Protein AF-D5KBQ3-F1 (afdb_monomer_lite)

Foldseek 3Di:
DVLLVLLVVLCCCQPVNDDPPADGDPDPVVSVVRCCVVPVPVVVVVVVVVVVVCVVVVVVVVVCVVVVVDDPPCPVPCPPPQPVDVVSVVVVVVVCVVSVVVSVVSNVD

InterPro domains:
  IPR022796 Chlorophyll A-B binding protein [PF00504] (1-109)

Sequence (109 aa):
RLAMLAAAHVFFCDQIGSLPGFPSGKGQMDLFWNVLAERPNIIGAGVVFVIVVEFITGIAITEGRKDGSREAGDFNLDPFNVRANPAQKAKAQLQEIKNGRLAMLAVMG

Radius of gyration: 17.66 Å; chains: 1; bounding box: 43×27×47 Å

Secondary structure (DSSP, 8-state):
-HHHHHHHHHHHHHHT-SPTTS---S-HHHHHHHHHHH-HHHHHHHHHHHHHHHHHHHHHHHHHHHH--S-TT-----TT-TTSSHHHHHHHHHHHHHHHHHHHHHHH-

Structure (mmCIF, N/CA/C/O backbone):
data_AF-D5KBQ3-F1
#
_entry.id   AF-D5KBQ3-F1
#
loop_
_atom_site.group_PDB
_atom_site.id
_atom_site.type_symbol
_atom_site.label_atom_id
_atom_site.label_alt_id
_atom_site.label_comp_id
_atom_site.label_asym_id
_atom_site.label_entity_id
_atom_site.label_seq_id
_atom_site.pdbx_PDB_ins_code
_atom_site.Cartn_x
_atom_site.Cartn_y
_atom_site.Cartn_z
_atom_site.occupancy
_atom_site.B_iso_or_equiv
_atom_site.auth_seq_id
_atom_site.auth_comp_id
_atom_site.auth_asym_id
_atom_site.auth_atom_id
_atom_site.pdbx_PDB_model_num
ATOM 1 N N . ARG A 1 1 ? -2.865 4.253 4.820 1.00 87.31 1 ARG A N 1
ATOM 2 C CA . ARG A 1 1 ? -1.664 3.379 4.840 1.00 87.31 1 ARG A CA 1
ATOM 3 C C . ARG A 1 1 ? -0.952 3.335 3.488 1.00 87.31 1 ARG A C 1
ATOM 5 O O . ARG A 1 1 ? 0.261 3.469 3.497 1.00 87.31 1 ARG A O 1
ATOM 12 N N . LEU A 1 2 ? -1.674 3.257 2.359 1.00 87.00 2 LEU A N 1
ATOM 13 C CA . LEU A 1 2 ? -1.097 3.282 1.001 1.00 87.00 2 LEU A CA 1
ATOM 14 C C . LEU A 1 2 ? -0.073 4.414 0.784 1.00 87.00 2 LEU A C 1
ATOM 16 O O . LEU A 1 2 ? 1.062 4.144 0.420 1.00 87.00 2 LEU A O 1
ATOM 20 N N . ALA A 1 3 ? -0.433 5.659 1.118 1.00 84.62 3 ALA A N 1
ATOM 21 C CA . ALA A 1 3 ? 0.465 6.809 0.970 1.00 84.62 3 ALA A CA 1
ATOM 22 C C . ALA A 1 3 ? 1.746 6.713 1.824 1.00 84.62 3 ALA A C 1
ATOM 24 O O . ALA A 1 3 ? 2.796 7.177 1.408 1.00 84.62 3 ALA A O 1
ATOM 25 N N . MET A 1 4 ? 1.701 6.070 2.997 1.00 88.19 4 MET A N 1
ATOM 26 C CA . MET A 1 4 ? 2.914 5.881 3.807 1.00 88.19 4 MET A CA 1
ATOM 27 C C . MET A 1 4 ? 3.900 4.927 3.126 1.00 88.19 4 MET A C 1
ATOM 29 O O . MET A 1 4 ? 5.100 5.179 3.147 1.00 88.19 4 MET A O 1
ATOM 33 N N . LEU A 1 5 ? 3.396 3.861 2.494 1.00 87.81 5 LEU A N 1
ATOM 34 C CA . LEU A 1 5 ? 4.227 2.931 1.726 1.00 87.81 5 LEU A CA 1
ATOM 35 C C . LEU A 1 5 ? 4.734 3.565 0.428 1.00 87.81 5 LEU A C 1
ATOM 37 O O . LEU A 1 5 ? 5.898 3.386 0.085 1.00 87.81 5 LEU A O 1
ATOM 41 N N . ALA A 1 6 ? 3.891 4.340 -0.259 1.00 86.50 6 ALA A N 1
ATOM 42 C CA . ALA A 1 6 ? 4.286 5.059 -1.464 1.00 86.50 6 ALA A CA 1
ATOM 43 C C . ALA A 1 6 ? 5.395 6.082 -1.173 1.00 86.50 6 ALA A C 1
ATOM 45 O O . ALA A 1 6 ? 6.418 6.047 -1.845 1.00 86.50 6 ALA A O 1
ATOM 46 N N . ALA A 1 7 ? 5.255 6.905 -0.124 1.00 85.50 7 ALA A N 1
ATOM 47 C CA . ALA A 1 7 ? 6.286 7.859 0.292 1.00 85.50 7 ALA A CA 1
ATOM 48 C C . ALA A 1 7 ? 7.622 7.161 0.578 1.00 85.50 7 ALA A C 1
ATOM 50 O O . ALA A 1 7 ? 8.661 7.563 0.066 1.00 85.50 7 ALA A O 1
ATOM 51 N N . ALA A 1 8 ? 7.591 6.081 1.366 1.00 84.94 8 ALA A N 1
ATOM 52 C CA . ALA A 1 8 ? 8.791 5.312 1.680 1.00 84.94 8 ALA A CA 1
ATOM 53 C C . ALA A 1 8 ? 9.455 4.731 0.421 1.00 84.94 8 ALA A C 1
ATOM 55 O O . ALA A 1 8 ? 10.680 4.715 0.329 1.00 84.94 8 ALA A O 1
ATOM 56 N N . HIS A 1 9 ? 8.659 4.283 -0.554 1.00 82.50 9 HIS A N 1
ATOM 57 C CA . HIS A 1 9 ? 9.178 3.754 -1.810 1.00 82.50 9 HIS A CA 1
ATOM 58 C C . HIS A 1 9 ? 9.833 4.833 -2.680 1.00 82.50 9 HIS A C 1
ATOM 60 O O . HIS A 1 9 ? 10.904 4.578 -3.224 1.00 82.50 9 HIS A O 1
ATOM 66 N N . VAL A 1 10 ? 9.251 6.036 -2.756 1.00 83.88 10 VAL A N 1
ATOM 67 C CA . VAL A 1 10 ? 9.857 7.177 -3.470 1.00 83.88 10 VAL A CA 1
ATOM 68 C C . VAL A 1 10 ? 11.257 7.443 -2.916 1.00 83.88 10 VAL A C 1
ATOM 70 O O . VAL A 1 10 ? 12.240 7.435 -3.653 1.00 83.88 10 VAL A O 1
ATOM 73 N N . PHE A 1 11 ? 11.369 7.556 -1.588 1.00 82.44 11 PHE A N 1
ATOM 74 C CA . PHE A 1 11 ? 12.656 7.775 -0.930 1.00 82.44 11 PHE A CA 1
ATOM 75 C C . PHE A 1 11 ? 13.636 6.615 -1.128 1.00 82.44 11 PHE A C 1
ATOM 77 O O . PHE A 1 11 ? 14.834 6.850 -1.269 1.00 82.44 11 PHE A O 1
ATOM 84 N N . PHE A 1 12 ? 13.153 5.370 -1.146 1.00 82.19 12 PHE A N 1
ATOM 85 C CA . PHE A 1 12 ? 13.995 4.200 -1.384 1.00 82.19 12 PHE A CA 1
ATOM 86 C C . PHE A 1 12 ? 14.607 4.227 -2.790 1.00 82.19 12 PHE A C 1
ATOM 88 O O . PHE A 1 12 ? 15.823 4.100 -2.926 1.00 82.19 12 PHE A O 1
ATOM 95 N N . CYS A 1 13 ? 13.792 4.450 -3.823 1.00 76.38 13 CYS A N 1
ATOM 96 C CA . CYS A 1 13 ? 14.267 4.502 -5.204 1.00 76.38 13 CYS A CA 1
ATOM 97 C C . CYS A 1 13 ? 15.211 5.683 -5.460 1.00 76.38 13 CYS A C 1
ATOM 99 O O . CYS A 1 13 ? 16.175 5.521 -6.204 1.00 76.38 13 CYS A O 1
ATOM 101 N N . ASP A 1 14 ? 14.985 6.825 -4.808 1.00 76.62 14 ASP A N 1
ATOM 102 C CA . ASP A 1 14 ? 15.823 8.013 -4.993 1.00 76.62 14 ASP A CA 1
ATOM 103 C C . ASP A 1 14 ? 17.155 7.948 -4.229 1.00 76.62 14 ASP A C 1
ATOM 105 O O . ASP A 1 14 ? 18.170 8.432 -4.730 1.00 76.62 14 ASP A O 1
ATOM 109 N N . GLN A 1 15 ? 17.173 7.376 -3.018 1.00 78.00 15 GLN A N 1
ATOM 110 C CA . GLN A 1 15 ? 18.358 7.393 -2.143 1.00 78.00 15 GLN A CA 1
ATOM 111 C C . GLN A 1 15 ? 19.179 6.101 -2.186 1.00 78.00 15 GLN A C 1
ATOM 113 O O . GLN A 1 15 ? 20.402 6.148 -2.084 1.00 78.00 15 GLN A O 1
ATOM 118 N N . ILE A 1 16 ? 18.523 4.944 -2.301 1.00 73.00 16 ILE A N 1
ATOM 119 C CA . ILE A 1 16 ? 19.173 3.622 -2.262 1.00 73.00 16 ILE A CA 1
ATOM 120 C C . ILE A 1 16 ? 19.281 3.028 -3.676 1.00 73.00 16 ILE A C 1
ATOM 122 O O . ILE A 1 16 ? 20.164 2.212 -3.939 1.00 73.00 16 ILE A O 1
ATOM 126 N N . GLY A 1 17 ? 18.445 3.494 -4.605 1.00 73.81 17 GLY A N 1
ATOM 127 C CA . GLY A 1 17 ? 18.363 2.988 -5.969 1.00 73.81 17 GLY A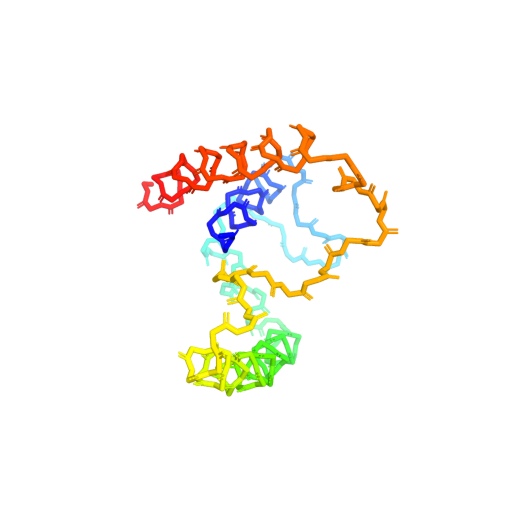 CA 1
ATOM 128 C C . GLY A 1 17 ? 17.338 1.864 -6.116 1.00 73.81 17 GLY A C 1
ATOM 129 O O . GLY A 1 17 ? 16.623 1.495 -5.181 1.00 73.81 17 GLY A O 1
ATOM 130 N N . SER A 1 18 ? 17.233 1.324 -7.328 1.00 75.00 18 SER A N 1
ATOM 131 C CA . SER A 1 18 ? 16.385 0.168 -7.609 1.00 75.00 18 SER A CA 1
ATOM 132 C C . SER A 1 18 ? 16.944 -1.105 -6.963 1.00 75.00 18 SER A C 1
ATOM 134 O O . SER A 1 18 ? 18.134 -1.218 -6.660 1.00 75.00 18 SER A O 1
ATOM 136 N N . LEU A 1 19 ? 16.076 -2.098 -6.748 1.00 76.38 19 LEU A N 1
ATOM 137 C CA . LEU A 1 19 ? 16.519 -3.413 -6.293 1.00 76.38 19 LEU A CA 1
ATOM 138 C C . LEU A 1 19 ? 17.529 -4.019 -7.290 1.00 76.38 19 LEU A C 1
ATOM 140 O O . LEU A 1 19 ? 17.414 -3.794 -8.498 1.00 76.38 19 LEU A O 1
ATOM 144 N N . PRO A 1 20 ? 18.486 -4.837 -6.815 1.00 74.94 20 PRO A N 1
ATOM 145 C CA . PRO A 1 20 ? 19.450 -5.495 -7.688 1.00 74.94 20 PRO A CA 1
ATOM 146 C C . PRO A 1 20 ? 18.726 -6.332 -8.753 1.00 74.94 20 PRO A C 1
ATOM 148 O O . PRO A 1 20 ? 17.918 -7.202 -8.432 1.00 74.94 20 PRO A O 1
ATOM 151 N N . GLY A 1 21 ? 19.008 -6.048 -10.028 1.00 73.56 21 GLY A N 1
ATOM 152 C CA . GLY A 1 21 ? 18.354 -6.685 -11.177 1.00 73.56 21 GLY A CA 1
ATOM 153 C C . GLY A 1 21 ? 17.186 -5.902 -11.794 1.00 73.56 21 GLY A C 1
ATOM 154 O O . GLY A 1 21 ? 16.589 -6.401 -12.749 1.00 73.56 21 GLY A O 1
ATOM 155 N N . PHE A 1 22 ? 16.883 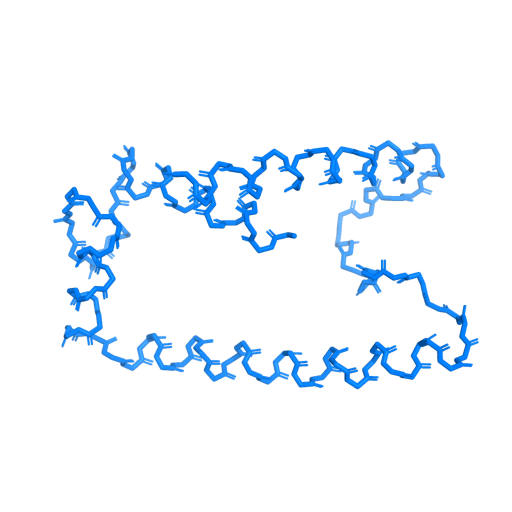-4.699 -11.291 1.00 74.12 22 PHE A N 1
ATOM 156 C CA . PHE A 1 22 ? 15.917 -3.759 -11.871 1.00 74.12 22 PHE A CA 1
ATOM 157 C C . PHE A 1 22 ? 16.616 -2.515 -12.440 1.00 74.12 22 PHE A C 1
ATOM 159 O O . PHE A 1 22 ? 17.643 -2.095 -11.893 1.00 74.12 22 PHE A O 1
ATOM 166 N N . PRO A 1 23 ? 16.065 -1.894 -13.500 1.00 72.06 23 PRO A N 1
ATOM 167 C CA . PRO A 1 23 ? 16.638 -0.693 -14.097 1.00 72.06 23 PRO A CA 1
ATOM 168 C C . PRO A 1 23 ? 16.749 0.416 -13.045 1.00 72.06 23 PRO A C 1
ATOM 170 O O . PRO A 1 23 ? 15.845 0.604 -12.232 1.00 72.06 23 PRO A O 1
ATOM 173 N N . SER A 1 24 ? 17.887 1.111 -13.037 1.00 67.44 24 SER A N 1
ATOM 174 C CA . SER A 1 24 ? 18.192 2.207 -12.113 1.00 67.44 24 SER A CA 1
ATOM 175 C C . SER A 1 24 ? 18.175 3.530 -12.875 1.00 67.44 24 SER A C 1
ATOM 177 O O . SER A 1 24 ? 18.700 3.619 -13.984 1.00 67.44 24 SER A O 1
ATOM 179 N N . GLY A 1 25 ? 17.553 4.553 -12.301 1.00 66.44 25 GLY A N 1
ATOM 180 C CA . GLY A 1 25 ? 17.285 5.830 -12.952 1.00 66.44 25 GLY A CA 1
ATOM 181 C C . GLY A 1 25 ? 16.749 6.843 -11.946 1.00 66.44 25 GLY A C 1
ATOM 182 O O . GLY A 1 25 ? 16.234 6.464 -10.898 1.00 66.44 25 GLY A O 1
ATOM 183 N N . LYS A 1 26 ? 16.899 8.137 -12.243 1.00 63.94 26 LYS A N 1
ATOM 184 C CA . LYS A 1 26 ? 16.329 9.215 -11.424 1.00 63.94 26 LYS A CA 1
ATOM 185 C C . LYS A 1 26 ? 14.913 9.494 -11.924 1.00 63.94 26 LYS A C 1
ATOM 187 O O . LYS A 1 26 ? 14.761 9.813 -13.097 1.00 63.94 26 LYS A O 1
ATOM 192 N N . GLY A 1 27 ? 13.915 9.374 -11.050 1.00 75.62 27 GLY A N 1
ATOM 193 C CA . GLY A 1 27 ? 12.504 9.572 -11.389 1.00 75.62 27 GLY A CA 1
ATOM 194 C C . GLY A 1 27 ? 11.686 8.284 -11.290 1.00 75.62 27 GLY A C 1
ATOM 195 O O . GLY A 1 27 ? 11.759 7.406 -12.147 1.00 75.62 27 GLY A O 1
ATOM 196 N N . GLN A 1 28 ? 10.857 8.191 -10.250 1.00 77.12 28 GLN A N 1
ATOM 197 C CA . GLN A 1 28 ? 10.017 7.022 -9.966 1.00 77.12 28 GLN A CA 1
ATOM 198 C C . GLN A 1 28 ? 9.0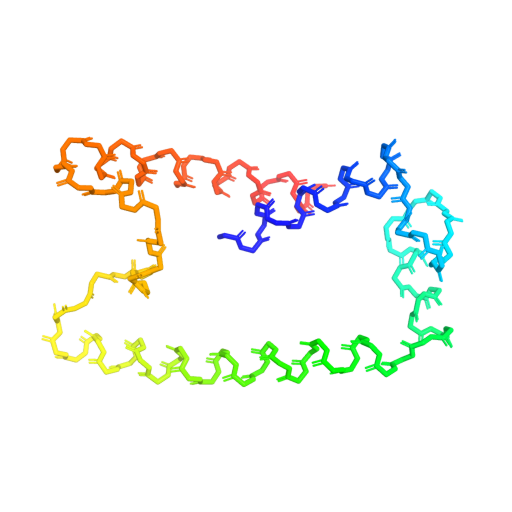38 6.681 -11.101 1.00 77.12 28 GLN A C 1
ATOM 200 O O . GLN A 1 28 ? 8.794 5.506 -11.375 1.00 77.12 28 GLN A O 1
ATOM 205 N N . MET A 1 29 ? 8.475 7.693 -11.766 1.00 81.62 29 MET A N 1
ATOM 206 C CA . MET A 1 29 ? 7.512 7.472 -12.849 1.00 81.62 29 MET A CA 1
ATOM 207 C C . MET A 1 29 ? 8.174 6.889 -14.097 1.00 81.62 29 MET A C 1
ATOM 209 O O . MET A 1 29 ? 7.620 5.978 -14.708 1.00 81.62 29 MET A O 1
ATOM 213 N N . ASP A 1 30 ? 9.380 7.342 -14.430 1.00 82.38 30 ASP A N 1
ATOM 214 C CA . ASP A 1 30 ? 10.141 6.801 -15.560 1.00 82.38 30 ASP A CA 1
ATOM 215 C C . ASP A 1 30 ? 10.645 5.387 -15.251 1.00 82.38 30 ASP A C 1
ATOM 217 O O . ASP A 1 30 ? 10.580 4.492 -16.095 1.00 82.38 30 ASP A O 1
ATOM 221 N N . LEU A 1 31 ? 11.058 5.143 -14.002 1.00 82.56 31 LEU A N 1
ATOM 222 C CA . LEU A 1 31 ? 11.382 3.804 -13.513 1.00 82.56 31 LEU A CA 1
ATOM 223 C C . LEU A 1 31 ? 10.202 2.838 -13.653 1.00 82.56 31 LEU A C 1
ATOM 225 O O . LEU A 1 31 ? 10.395 1.710 -14.101 1.00 82.56 31 LEU A O 1
ATOM 229 N N . PHE A 1 32 ? 8.983 3.265 -13.315 1.00 84.50 32 PHE A N 1
ATOM 230 C CA . PHE A 1 32 ? 7.794 2.424 -13.448 1.00 84.50 32 PHE A CA 1
ATOM 231 C C . PHE A 1 32 ? 7.571 1.967 -14.895 1.00 84.50 32 PHE A C 1
ATOM 233 O O . PHE A 1 32 ? 7.371 0.774 -15.137 1.00 84.50 32 PHE A O 1
ATOM 240 N N . TRP A 1 33 ? 7.654 2.887 -15.860 1.00 83.31 33 TRP A N 1
ATOM 241 C CA . TRP A 1 33 ? 7.484 2.553 -17.276 1.00 83.31 33 TRP A CA 1
ATOM 242 C C . TRP A 1 33 ? 8.584 1.627 -17.796 1.00 83.31 33 TRP A C 1
ATOM 244 O O . TRP A 1 33 ? 8.286 0.681 -18.525 1.00 83.31 33 TRP A O 1
ATOM 254 N N . ASN A 1 34 ? 9.830 1.832 -17.363 1.00 82.69 34 ASN A N 1
ATOM 255 C CA . ASN A 1 34 ? 10.942 0.953 -17.725 1.00 82.69 34 ASN A CA 1
ATOM 256 C C . ASN A 1 34 ? 10.746 -0.470 -17.180 1.00 82.69 34 ASN A C 1
ATOM 258 O O . ASN A 1 34 ? 10.920 -1.445 -17.909 1.00 82.69 34 ASN A O 1
ATOM 262 N N . VAL A 1 35 ? 10.304 -0.611 -15.926 1.00 83.19 35 VAL A N 1
ATOM 263 C CA . VAL A 1 35 ? 10.012 -1.928 -15.332 1.00 83.19 35 VAL A CA 1
ATOM 264 C C . VAL A 1 35 ? 8.829 -2.603 -16.025 1.00 83.19 35 VAL A C 1
ATOM 266 O O . VAL A 1 35 ? 8.857 -3.816 -16.243 1.00 83.19 35 VAL A O 1
ATOM 269 N N . LEU A 1 36 ? 7.803 -1.838 -16.404 1.00 84.31 36 LEU A N 1
ATOM 270 C CA . LEU A 1 36 ? 6.653 -2.364 -17.137 1.00 84.31 36 LEU A CA 1
ATOM 271 C C . LEU A 1 36 ? 7.042 -2.883 -18.525 1.00 84.31 36 LEU A C 1
ATOM 273 O O . LEU A 1 36 ? 6.542 -3.930 -18.932 1.00 84.31 36 LEU A O 1
ATOM 277 N N . ALA A 1 37 ? 7.944 -2.190 -19.221 1.00 84.44 37 ALA A N 1
ATOM 278 C CA . ALA A 1 37 ? 8.442 -2.607 -20.526 1.00 84.44 37 ALA A CA 1
ATOM 279 C C . ALA A 1 37 ? 9.351 -3.848 -20.445 1.00 84.44 37 ALA A C 1
ATOM 281 O O . ALA A 1 37 ? 9.224 -4.754 -21.266 1.00 84.44 37 ALA A O 1
ATOM 282 N N . GLU A 1 38 ? 10.244 -3.921 -19.453 1.00 83.75 38 GLU A N 1
ATOM 283 C CA . GLU A 1 38 ? 11.189 -5.037 -19.318 1.00 83.75 38 GLU A CA 1
ATOM 284 C C . GLU A 1 38 ? 10.554 -6.303 -18.726 1.00 83.75 38 GLU A C 1
ATOM 286 O O . GLU A 1 38 ? 10.887 -7.420 -19.131 1.00 83.75 38 GLU A O 1
ATOM 291 N N . ARG A 1 39 ? 9.667 -6.162 -17.730 1.00 82.06 39 ARG A N 1
ATOM 292 C CA . ARG A 1 39 ? 9.089 -7.290 -16.978 1.00 82.06 39 ARG A CA 1
ATOM 293 C C . ARG A 1 39 ? 7.618 -7.043 -16.612 1.00 82.06 39 ARG A C 1
ATOM 295 O O . ARG A 1 39 ? 7.288 -6.939 -15.424 1.00 82.06 39 ARG A O 1
ATOM 302 N N . PRO A 1 40 ? 6.695 -7.067 -17.591 1.00 84.94 40 PRO A N 1
ATOM 303 C CA . PRO A 1 40 ? 5.273 -6.824 -17.335 1.00 84.94 40 PRO A CA 1
ATOM 304 C C . PRO A 1 40 ? 4.648 -7.856 -16.382 1.00 84.94 40 PRO A C 1
ATOM 306 O O . PRO A 1 40 ? 3.720 -7.543 -15.639 1.00 84.94 40 PRO A O 1
ATOM 309 N N . ASN A 1 41 ? 5.189 -9.077 -16.342 1.00 85.88 41 ASN A N 1
ATOM 310 C CA . ASN A 1 41 ? 4.646 -10.181 -15.547 1.00 85.88 41 ASN A CA 1
ATOM 311 C C . ASN A 1 41 ? 4.686 -9.917 -14.033 1.00 85.88 41 ASN A C 1
ATOM 313 O O . ASN A 1 41 ? 3.777 -10.334 -13.322 1.00 85.88 41 ASN A O 1
ATOM 317 N N . ILE A 1 42 ? 5.719 -9.231 -13.528 1.00 85.25 42 ILE A N 1
ATOM 318 C CA . ILE A 1 42 ? 5.877 -8.980 -12.084 1.00 85.25 42 ILE A CA 1
ATOM 319 C C . ILE A 1 42 ? 4.874 -7.920 -11.624 1.00 85.25 42 ILE A C 1
ATOM 321 O O . ILE A 1 42 ? 4.202 -8.103 -10.610 1.00 85.25 42 ILE A O 1
ATOM 325 N N . ILE A 1 43 ? 4.727 -6.841 -12.401 1.00 84.75 43 ILE A N 1
ATOM 326 C CA . ILE A 1 43 ? 3.731 -5.800 -12.124 1.00 84.75 43 ILE A CA 1
ATOM 327 C C . ILE A 1 43 ? 2.321 -6.384 -12.256 1.00 84.75 43 ILE A C 1
ATOM 329 O O . ILE A 1 43 ? 1.492 -6.176 -11.374 1.00 84.75 43 ILE A O 1
ATOM 333 N N . GLY A 1 44 ? 2.066 -7.182 -13.298 1.00 84.56 44 GLY A N 1
ATOM 334 C CA . GLY A 1 44 ? 0.787 -7.862 -13.494 1.00 84.56 44 GLY A CA 1
ATOM 335 C C . GLY A 1 44 ? 0.421 -8.789 -12.331 1.00 84.56 44 GLY A C 1
ATOM 336 O O . GLY A 1 44 ? -0.686 -8.700 -11.804 1.00 84.56 44 GLY A O 1
ATOM 337 N N . ALA A 1 45 ? 1.358 -9.623 -11.868 1.00 86.81 45 ALA A N 1
ATOM 338 C CA . ALA A 1 45 ? 1.147 -10.481 -10.702 1.00 86.81 45 ALA A CA 1
ATOM 339 C C . ALA A 1 45 ? 0.860 -9.666 -9.428 1.00 86.81 45 ALA A C 1
ATOM 341 O O . ALA A 1 45 ? -0.041 -10.014 -8.665 1.00 86.81 45 ALA A O 1
ATOM 342 N N . GLY A 1 46 ? 1.577 -8.554 -9.226 1.00 87.00 46 GLY A N 1
ATOM 343 C CA . GLY A 1 46 ? 1.340 -7.636 -8.112 1.00 87.00 46 GLY A CA 1
ATOM 344 C C . GLY A 1 46 ? -0.061 -7.022 -8.139 1.00 87.00 46 GLY A C 1
ATOM 345 O O . GLY A 1 46 ? -0.751 -7.024 -7.122 1.00 87.00 46 GLY A O 1
ATOM 346 N N . VAL A 1 47 ? -0.523 -6.561 -9.305 1.00 89.19 47 VAL A N 1
ATOM 347 C CA . VAL A 1 47 ? -1.876 -6.005 -9.472 1.00 89.19 47 VAL A CA 1
ATOM 348 C C . VAL A 1 47 ? -2.945 -7.066 -9.213 1.00 89.19 47 VAL A C 1
ATOM 350 O O . VAL A 1 47 ? -3.893 -6.800 -8.479 1.00 89.19 47 VAL A O 1
ATOM 353 N N . VAL A 1 48 ? -2.781 -8.282 -9.744 1.00 89.50 48 VAL A N 1
ATOM 354 C CA . VAL A 1 48 ? -3.717 -9.390 -9.486 1.00 89.50 48 VAL A CA 1
ATOM 355 C C . VAL A 1 48 ? -3.791 -9.705 -7.993 1.00 89.50 48 VAL A C 1
ATOM 357 O O . VAL A 1 48 ? -4.885 -9.864 -7.455 1.00 89.50 48 VAL A O 1
ATOM 360 N N . PHE A 1 49 ? -2.653 -9.737 -7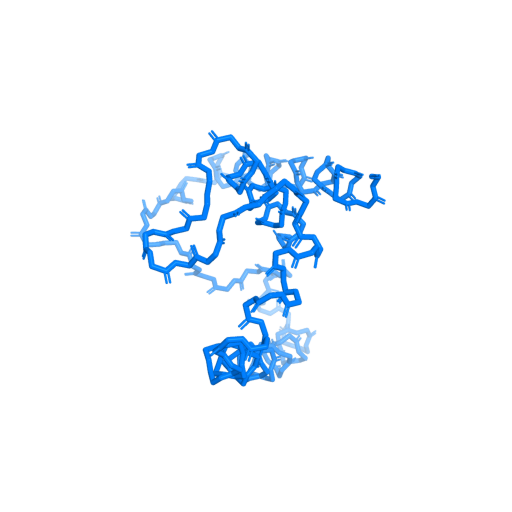.298 1.00 89.25 49 PHE A N 1
ATOM 361 C CA . PHE A 1 49 ? -2.630 -9.967 -5.857 1.00 89.25 49 PHE A CA 1
ATOM 362 C C . PHE A 1 49 ? -3.362 -8.863 -5.082 1.00 89.25 49 PHE A C 1
ATOM 364 O O . PHE A 1 49 ? -4.178 -9.164 -4.211 1.00 89.25 49 PHE A O 1
ATOM 371 N N . VAL A 1 50 ? -3.130 -7.592 -5.429 1.00 90.56 50 VAL A N 1
ATOM 372 C CA . VAL A 1 50 ? -3.842 -6.459 -4.818 1.00 90.56 50 VAL A CA 1
ATOM 373 C C . VAL A 1 50 ? -5.347 -6.563 -5.059 1.00 90.56 50 VAL A C 1
ATOM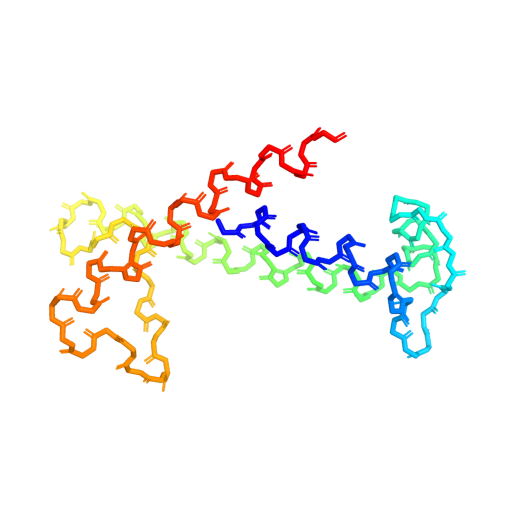 375 O O . VAL A 1 50 ? -6.112 -6.385 -4.118 1.00 90.56 50 VAL A O 1
ATOM 378 N N . ILE A 1 51 ? -5.783 -6.918 -6.271 1.00 90.69 51 ILE A N 1
ATOM 379 C CA . ILE A 1 51 ? -7.207 -7.100 -6.592 1.00 90.69 51 ILE A CA 1
ATOM 380 C C . ILE A 1 51 ? -7.836 -8.178 -5.707 1.00 90.69 51 ILE A C 1
ATOM 382 O O . ILE A 1 51 ? -8.906 -7.960 -5.142 1.00 90.69 51 ILE A O 1
ATOM 386 N N . VAL A 1 52 ? -7.179 -9.332 -5.565 1.00 92.12 52 VAL A N 1
ATOM 387 C CA . VAL A 1 52 ? -7.687 -10.431 -4.732 1.00 92.12 52 VAL A CA 1
ATOM 388 C C . VAL A 1 52 ? -7.816 -9.992 -3.273 1.00 92.12 52 VAL A C 1
ATOM 390 O O . VAL A 1 52 ? -8.849 -10.233 -2.649 1.00 92.12 52 VAL A O 1
ATOM 393 N N . VAL A 1 53 ? -6.800 -9.312 -2.734 1.00 88.75 53 VAL A N 1
ATOM 394 C CA . VAL A 1 53 ? -6.827 -8.817 -1.352 1.00 88.75 53 VAL A CA 1
ATOM 395 C C . VAL A 1 53 ? -7.932 -7.775 -1.164 1.00 88.75 53 VAL A C 1
ATOM 397 O O . VAL A 1 53 ? -8.721 -7.913 -0.235 1.00 88.75 53 VAL A O 1
ATOM 400 N N . GLU A 1 54 ? -8.044 -6.783 -2.049 1.00 88.88 54 GLU A N 1
ATOM 401 C CA . GLU A 1 54 ? -9.079 -5.738 -1.983 1.00 88.88 54 GLU A CA 1
ATOM 402 C C . GLU A 1 54 ? -10.498 -6.304 -2.107 1.00 88.88 54 GLU A C 1
ATOM 404 O O . GLU A 1 54 ? -11.426 -5.831 -1.450 1.00 88.88 54 GLU A O 1
ATOM 409 N N . PHE A 1 55 ? -10.686 -7.359 -2.901 1.00 89.12 55 PHE A N 1
ATOM 410 C CA . PHE A 1 55 ? -11.985 -8.012 -3.018 1.00 89.12 55 PHE A CA 1
ATOM 411 C C . PHE A 1 55 ? -12.408 -8.676 -1.698 1.00 89.12 55 PHE A C 1
ATOM 413 O O . PHE A 1 55 ? -13.530 -8.480 -1.226 1.00 89.12 55 PHE A O 1
ATOM 420 N N . ILE A 1 56 ? -11.492 -9.409 -1.057 1.00 86.75 56 ILE A N 1
ATOM 421 C CA . ILE A 1 56 ? -11.739 -10.067 0.235 1.00 86.75 56 ILE A CA 1
ATOM 422 C C . ILE A 1 56 ? -11.963 -9.024 1.338 1.00 86.75 56 ILE A C 1
ATOM 424 O O . ILE A 1 56 ? -12.896 -9.139 2.138 1.00 86.75 56 ILE A O 1
ATOM 428 N N . THR A 1 57 ? -11.128 -7.984 1.392 1.00 85.06 57 THR A N 1
ATOM 429 C CA . THR A 1 57 ? -11.249 -6.939 2.415 1.00 85.06 57 THR A CA 1
ATOM 430 C C . THR A 1 57 ? -12.497 -6.083 2.211 1.00 85.06 57 THR A C 1
ATOM 432 O O . THR A 1 57 ? -13.121 -5.704 3.203 1.00 85.06 57 THR A O 1
ATOM 435 N N . GLY A 1 58 ? -12.912 -5.835 0.966 1.00 84.50 58 GLY A N 1
ATOM 436 C CA . GLY A 1 58 ? -14.154 -5.145 0.625 1.00 84.50 58 GLY A CA 1
ATOM 437 C C . GLY A 1 58 ? -15.384 -5.850 1.197 1.00 84.50 58 GLY A C 1
ATOM 438 O O . GLY A 1 58 ? -16.192 -5.216 1.882 1.00 84.50 58 GLY A O 1
ATOM 439 N N . ILE A 1 59 ? -15.482 -7.172 1.019 1.00 83.62 59 ILE A N 1
ATOM 440 C CA . ILE A 1 59 ? -16.550 -7.991 1.618 1.00 83.62 59 ILE A CA 1
ATOM 441 C C . ILE A 1 59 ? -16.509 -7.873 3.148 1.00 83.62 59 ILE A C 1
ATOM 443 O O . ILE A 1 59 ? -17.505 -7.481 3.763 1.00 83.62 59 ILE A O 1
ATOM 447 N N . ALA A 1 60 ? -15.336 -8.070 3.757 1.00 80.62 60 ALA A N 1
ATOM 448 C CA . ALA A 1 60 ? -15.156 -8.003 5.209 1.00 80.62 60 ALA A CA 1
ATOM 449 C C . ALA A 1 60 ? -15.486 -6.625 5.821 1.00 80.62 60 ALA A C 1
ATOM 451 O O . ALA A 1 60 ? -15.833 -6.529 7.001 1.00 80.62 60 ALA A O 1
ATOM 452 N N . ILE A 1 61 ? -15.360 -5.533 5.058 1.00 80.69 61 ILE A N 1
ATOM 453 C CA . ILE A 1 61 ? -15.780 -4.189 5.487 1.00 80.69 61 ILE A CA 1
ATOM 454 C C . IL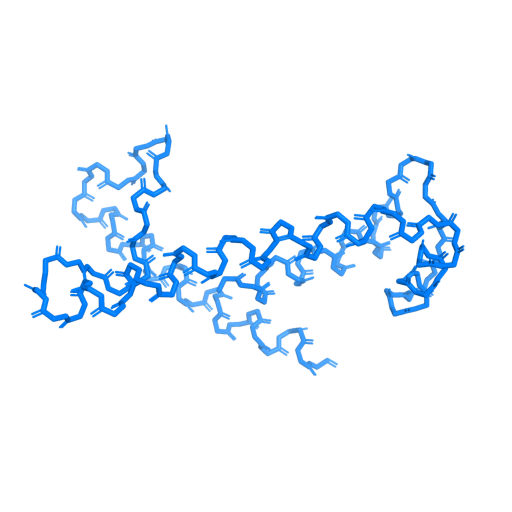E A 1 61 ? -17.308 -4.069 5.459 1.00 80.69 61 ILE A C 1
ATOM 456 O O . ILE A 1 61 ? -17.895 -3.489 6.374 1.00 80.69 61 ILE A O 1
ATOM 460 N N . THR A 1 62 ? -17.968 -4.604 4.428 1.00 80.69 62 THR A N 1
ATOM 461 C CA . THR A 1 62 ? -19.437 -4.554 4.332 1.00 80.69 62 THR A CA 1
ATOM 462 C C . THR A 1 62 ? -20.129 -5.421 5.381 1.00 80.69 62 THR A C 1
ATOM 464 O O . THR A 1 62 ? -21.165 -5.013 5.903 1.00 80.69 62 THR A O 1
ATOM 467 N N . GLU A 1 63 ? -19.546 -6.565 5.734 1.00 79.31 63 GLU A N 1
ATOM 468 C CA . GLU A 1 63 ? -20.046 -7.443 6.796 1.00 79.31 63 GLU A CA 1
ATOM 469 C C . GLU A 1 63 ? -19.767 -6.858 8.181 1.00 79.31 63 GLU A C 1
ATOM 471 O O . GLU A 1 63 ? -20.692 -6.686 8.973 1.00 79.31 63 GLU A O 1
ATOM 476 N N . GLY A 1 64 ? -18.528 -6.420 8.436 1.00 75.00 64 GLY A N 1
ATOM 477 C CA . GLY A 1 64 ? -18.156 -5.797 9.709 1.00 75.00 64 GLY A CA 1
ATOM 478 C C . GLY A 1 64 ? -18.952 -4.525 10.021 1.00 75.00 64 GLY A C 1
ATOM 479 O O . GLY A 1 64 ? -19.213 -4.232 11.185 1.00 75.00 64 GLY A O 1
ATOM 480 N N . ARG A 1 65 ? -19.405 -3.786 8.997 1.00 75.31 65 ARG A N 1
ATOM 481 C CA . ARG A 1 65 ? -20.269 -2.611 9.188 1.00 75.31 65 ARG A CA 1
ATOM 482 C C . ARG A 1 65 ? -21.720 -2.960 9.532 1.00 75.31 65 ARG A C 1
ATOM 484 O O . ARG A 1 65 ? -22.376 -2.152 10.179 1.00 75.31 65 ARG A O 1
ATOM 491 N N . LYS A 1 66 ? -22.227 -4.119 9.103 1.00 76.12 66 LYS A N 1
ATOM 492 C CA . LYS A 1 66 ? -23.585 -4.580 9.448 1.00 76.12 66 LYS A CA 1
ATOM 493 C C . LYS A 1 66 ? -23.651 -5.114 10.876 1.00 76.12 66 LYS A C 1
ATOM 495 O O . LYS A 1 66 ? -24.635 -4.874 11.560 1.00 76.12 66 LYS A O 1
ATOM 500 N N . ASP A 1 67 ? -22.602 -5.813 11.296 1.00 69.56 67 ASP A N 1
ATOM 501 C CA . ASP A 1 67 ? -22.545 -6.505 12.585 1.00 69.56 67 ASP A CA 1
ATOM 502 C C . ASP A 1 67 ? -21.975 -5.622 13.716 1.00 69.56 67 ASP A C 1
ATOM 504 O O . ASP A 1 67 ? -22.190 -5.880 14.894 1.00 69.56 67 ASP A O 1
ATOM 508 N N . GLY A 1 68 ? -21.246 -4.547 13.381 1.00 69.62 68 GLY A N 1
ATOM 509 C CA . GLY A 1 68 ? -20.669 -3.609 14.358 1.00 69.62 68 GLY A CA 1
ATOM 510 C C . GLY A 1 68 ? -19.525 -4.191 15.200 1.00 69.62 68 GLY A C 1
ATOM 511 O O . GLY A 1 68 ? -18.939 -3.488 16.020 1.00 69.62 68 GLY A O 1
ATOM 512 N N . SER A 1 69 ? -19.168 -5.454 14.972 1.00 68.94 69 SER A N 1
ATOM 513 C CA . SER A 1 69 ? -18.175 -6.227 15.718 1.00 68.94 69 SER A CA 1
ATOM 514 C C . SER A 1 69 ? -16.720 -5.909 15.345 1.00 68.94 69 SER A C 1
ATOM 516 O O . SER A 1 69 ? -15.798 -6.457 15.949 1.00 68.94 69 SER A O 1
ATOM 518 N N . ARG A 1 70 ? -16.483 -5.015 14.371 1.00 71.19 70 ARG A N 1
ATOM 519 C CA . ARG A 1 70 ? -15.149 -4.744 13.817 1.00 71.19 70 ARG A CA 1
ATOM 520 C C . ARG A 1 70 ? -14.829 -3.251 13.717 1.00 71.19 70 ARG A C 1
ATOM 522 O O . ARG A 1 70 ? -15.511 -2.501 13.020 1.00 71.19 70 ARG A O 1
ATOM 529 N N . GLU A 1 71 ? -13.733 -2.833 14.358 1.00 75.19 71 GLU A N 1
ATOM 530 C CA . GLU A 1 71 ? -13.191 -1.474 14.225 1.00 75.19 71 GLU A CA 1
ATOM 531 C C . GLU A 1 71 ? -12.763 -1.200 12.770 1.00 75.19 71 GLU A C 1
ATOM 533 O O . GLU A 1 71 ? -12.152 -2.035 12.093 1.00 75.19 71 GLU A O 1
ATOM 538 N N . ALA A 1 72 ? -13.071 0.001 12.274 1.00 72.75 72 ALA A N 1
ATOM 539 C CA . ALA A 1 72 ? -12.730 0.394 10.912 1.00 72.75 72 ALA A CA 1
ATOM 540 C C . ALA A 1 72 ? -11.204 0.375 10.698 1.00 72.75 72 ALA A C 1
ATOM 542 O O . ALA A 1 72 ? -10.451 1.043 11.405 1.00 72.75 72 ALA A O 1
ATOM 543 N N . GLY A 1 73 ? -10.746 -0.384 9.698 1.00 71.94 73 GLY A N 1
ATOM 544 C CA . GLY A 1 73 ? -9.321 -0.518 9.374 1.00 71.94 73 GLY A CA 1
ATOM 545 C C . GLY A 1 73 ? -8.542 -1.502 10.256 1.00 71.94 73 GLY A C 1
ATOM 546 O O . GLY A 1 73 ? -7.317 -1.616 10.096 1.00 71.94 73 GLY A O 1
ATOM 547 N N . ASP A 1 74 ? -9.220 -2.231 11.149 1.00 78.56 74 ASP A N 1
ATOM 548 C CA . ASP A 1 74 ? -8.601 -3.284 11.948 1.00 78.56 74 ASP A CA 1
ATOM 549 C C . ASP A 1 74 ? -8.689 -4.641 11.240 1.00 78.56 74 ASP A C 1
ATOM 551 O O . ASP A 1 74 ? -9.754 -5.241 11.107 1.00 78.56 74 ASP A O 1
ATOM 555 N N . PHE A 1 75 ? -7.557 -5.111 10.720 1.00 75.81 75 PHE A N 1
ATOM 556 C CA . PHE A 1 75 ? -7.416 -6.423 10.072 1.00 75.81 75 PHE A CA 1
ATOM 557 C C . PHE A 1 75 ? -6.737 -7.448 10.995 1.00 75.81 75 PHE A C 1
ATOM 559 O O . PHE A 1 75 ? -6.319 -8.498 10.524 1.00 75.81 75 PHE A O 1
ATOM 566 N N . ASN A 1 76 ? -6.592 -7.131 12.290 1.00 75.88 76 ASN A N 1
ATOM 567 C CA . ASN A 1 76 ? -5.902 -7.958 13.285 1.00 75.88 76 ASN A CA 1
ATOM 568 C C . ASN A 1 76 ? -4.461 -8.359 12.889 1.00 75.88 76 ASN A C 1
ATOM 570 O O . ASN A 1 76 ? -3.938 -9.395 13.290 1.00 75.88 76 ASN A O 1
ATOM 574 N N . LEU A 1 77 ? -3.811 -7.523 12.073 1.00 75.75 77 LEU A N 1
ATOM 575 C CA . LEU A 1 77 ? -2.434 -7.708 11.619 1.00 75.75 77 LEU A CA 1
ATOM 576 C C . LEU A 1 77 ? -1.455 -7.198 12.690 1.00 75.75 77 LEU A C 1
ATOM 578 O O . LEU A 1 77 ? -0.864 -6.131 12.528 1.00 75.75 77 LEU A O 1
ATOM 582 N N . ASP A 1 78 ? -1.313 -7.939 13.792 1.00 76.12 78 ASP A N 1
ATOM 583 C CA . ASP A 1 78 ? -0.351 -7.643 14.868 1.00 76.12 78 ASP A CA 1
ATOM 584 C C . ASP A 1 78 ? 0.515 -8.871 15.227 1.00 76.12 78 ASP A C 1
ATOM 586 O O . ASP A 1 78 ? 0.339 -9.481 16.282 1.00 76.12 78 ASP A O 1
ATOM 590 N N . PRO A 1 79 ? 1.467 -9.263 14.357 1.00 73.69 79 PRO A N 1
ATOM 591 C CA . PRO A 1 79 ? 2.343 -10.410 14.610 1.00 73.69 79 PRO A CA 1
ATOM 592 C C . PRO A 1 79 ? 3.341 -10.174 15.756 1.00 73.69 79 PRO A C 1
ATOM 594 O O . PRO A 1 79 ? 3.896 -11.131 16.287 1.00 73.69 79 PRO A O 1
ATOM 597 N N . PHE A 1 80 ? 3.569 -8.915 16.146 1.00 74.25 80 PHE A N 1
ATOM 598 C CA . PHE A 1 80 ? 4.514 -8.529 17.200 1.00 74.25 80 PHE A CA 1
ATOM 599 C C . PHE A 1 80 ? 3.826 -8.098 18.505 1.00 74.25 80 PHE A C 1
ATOM 601 O O . PHE A 1 80 ? 4.501 -7.629 19.419 1.00 74.25 80 PHE A O 1
ATOM 608 N N . ASN A 1 81 ? 2.502 -8.269 18.604 1.00 73.69 81 ASN A N 1
ATOM 609 C CA . ASN A 1 81 ? 1.681 -7.946 19.774 1.00 73.69 81 ASN A CA 1
ATOM 610 C C . ASN A 1 81 ? 1.948 -6.539 20.357 1.00 73.69 81 ASN A C 1
ATOM 612 O O . ASN A 1 81 ? 2.003 -6.333 21.572 1.00 73.69 81 ASN A O 1
ATOM 616 N N . VAL A 1 82 ? 2.133 -5.548 19.483 1.00 68.38 82 VAL A N 1
ATOM 617 C CA . VAL A 1 82 ? 2.452 -4.158 19.859 1.00 68.38 82 VAL A CA 1
ATOM 618 C C . VAL A 1 82 ? 1.243 -3.466 20.513 1.00 68.38 82 VAL A C 1
ATOM 620 O O . VAL A 1 82 ? 1.367 -2.414 21.142 1.00 68.38 82 VAL A O 1
ATOM 623 N N . ARG A 1 83 ? 0.048 -4.060 20.395 1.00 64.38 83 ARG A N 1
ATOM 624 C CA . ARG A 1 83 ? -1.218 -3.548 20.942 1.00 64.38 83 ARG A CA 1
ATOM 625 C C . ARG A 1 83 ? -1.657 -4.228 22.243 1.00 64.38 83 ARG A C 1
ATOM 627 O O . ARG A 1 83 ? -2.786 -3.996 22.668 1.00 64.38 83 ARG A O 1
ATOM 634 N N . ALA A 1 84 ? -0.784 -5.002 22.896 1.00 68.06 84 ALA A N 1
ATOM 635 C CA . ALA A 1 84 ? -1.107 -5.755 24.115 1.00 68.06 84 ALA A CA 1
ATOM 636 C C . ALA A 1 84 ? -1.708 -4.894 25.246 1.00 68.06 84 ALA A C 1
ATOM 638 O O . ALA A 1 84 ? -2.579 -5.353 25.980 1.00 68.06 84 ALA A O 1
ATOM 639 N N . ASN A 1 85 ? -1.271 -3.634 25.371 1.00 78.94 85 ASN A N 1
ATOM 640 C CA . ASN A 1 85 ? -1.774 -2.695 26.375 1.00 78.94 85 ASN A CA 1
ATOM 641 C C . ASN A 1 85 ? -2.699 -1.633 25.749 1.00 78.94 85 ASN A C 1
ATOM 643 O O . ASN A 1 85 ? -2.331 -1.033 24.734 1.00 78.94 85 ASN A O 1
ATOM 647 N N . PRO A 1 86 ? -3.827 -1.271 26.394 1.00 75.94 86 PRO A N 1
ATOM 648 C CA . PRO A 1 86 ? -4.790 -0.308 25.844 1.00 75.94 86 PRO A CA 1
ATOM 649 C C . PRO A 1 86 ? -4.187 1.091 25.629 1.00 75.94 86 PRO A C 1
ATOM 651 O O . PRO A 1 86 ? -4.459 1.744 24.622 1.00 75.94 86 PRO A O 1
ATOM 654 N N . ALA A 1 87 ? -3.291 1.531 26.519 1.00 79.50 87 ALA A N 1
ATOM 655 C CA . ALA A 1 87 ? -2.575 2.800 26.367 1.00 79.50 87 ALA A CA 1
ATOM 656 C C . ALA A 1 87 ? -1.585 2.790 25.183 1.00 79.50 87 ALA A C 1
ATOM 658 O O . ALA A 1 87 ? -1.413 3.801 24.499 1.00 79.50 87 ALA A O 1
ATOM 659 N N . GLN A 1 88 ? -0.950 1.645 24.911 1.00 77.62 88 GLN A N 1
ATOM 660 C CA . GLN A 1 88 ? -0.025 1.494 23.783 1.00 77.62 88 GLN A CA 1
ATOM 661 C C . GLN A 1 88 ? -0.787 1.390 22.457 1.00 77.62 88 GLN A C 1
ATOM 663 O O . GLN A 1 88 ? -0.384 2.035 21.488 1.00 77.62 88 GLN A O 1
ATOM 668 N N . LYS A 1 89 ? -1.941 0.701 22.440 1.00 78.81 89 LYS A N 1
ATOM 669 C CA . LYS A 1 89 ? -2.862 0.657 21.291 1.00 78.81 89 LYS A CA 1
ATOM 670 C C . LYS A 1 89 ? -3.286 2.069 20.876 1.00 78.81 89 LYS A C 1
ATOM 672 O O . LYS A 1 89 ? -3.113 2.434 19.715 1.00 78.81 89 LYS A O 1
ATOM 677 N N . ALA A 1 90 ? -3.749 2.892 21.820 1.00 82.00 90 ALA A N 1
ATOM 678 C CA . ALA A 1 90 ? -4.188 4.261 21.535 1.00 82.00 90 ALA A CA 1
ATOM 679 C C . ALA A 1 90 ? -3.050 5.150 21.002 1.00 82.00 90 ALA A C 1
ATOM 681 O O . ALA A 1 90 ? -3.224 5.892 20.032 1.00 82.00 90 ALA A O 1
ATOM 682 N N . LYS A 1 91 ? -1.851 5.049 21.593 1.00 86.12 91 LYS A N 1
ATOM 683 C CA . LYS A 1 91 ? -0.673 5.793 21.126 1.00 86.12 91 LYS A CA 1
ATOM 684 C C . LYS A 1 91 ? -0.264 5.376 19.709 1.00 86.12 91 LYS A C 1
ATOM 686 O O . LYS A 1 91 ? -0.010 6.249 18.879 1.00 86.12 91 LYS A O 1
ATOM 691 N N . ALA A 1 92 ? -0.232 4.075 19.424 1.00 82.62 92 ALA A N 1
ATOM 692 C CA . ALA A 1 92 ? 0.112 3.544 18.108 1.00 82.62 92 ALA A CA 1
ATOM 693 C C . ALA A 1 92 ? -0.916 3.955 17.039 1.00 82.62 92 ALA A C 1
ATOM 695 O O . ALA A 1 92 ? -0.532 4.408 15.963 1.00 82.62 92 ALA A O 1
ATOM 696 N N . GLN A 1 93 ? -2.215 3.895 17.353 1.00 84.94 93 GLN A N 1
ATOM 697 C CA . GLN A 1 93 ? -3.283 4.363 16.462 1.00 84.94 93 GLN A CA 1
ATOM 698 C C . GLN A 1 93 ? -3.143 5.859 16.139 1.00 84.94 93 GLN A C 1
ATOM 700 O O . GLN A 1 93 ? -3.233 6.260 14.979 1.00 84.94 93 GLN A O 1
ATOM 705 N N . LEU A 1 94 ? -2.861 6.697 17.143 1.00 88.25 94 LEU A N 1
ATOM 706 C CA . LEU A 1 94 ? -2.648 8.132 16.929 1.00 88.25 94 LEU A CA 1
ATOM 707 C C . LEU A 1 94 ? -1.421 8.419 16.057 1.00 88.25 94 LEU A C 1
ATOM 709 O O . LEU A 1 94 ? -1.473 9.308 15.204 1.00 88.25 94 LEU A O 1
ATOM 713 N N . GLN A 1 95 ? -0.324 7.687 16.260 1.00 88.19 95 GLN A N 1
ATOM 714 C CA . GLN A 1 95 ? 0.878 7.811 15.431 1.00 88.19 95 GLN A CA 1
ATOM 715 C C . GLN A 1 95 ? 0.598 7.412 13.980 1.00 88.19 95 GLN A C 1
ATOM 717 O O . GLN A 1 95 ? 0.989 8.132 13.063 1.00 88.19 95 GLN A O 1
ATOM 722 N N . GLU A 1 96 ? -0.142 6.325 13.767 1.00 87.56 96 GLU A N 1
ATOM 723 C CA . GLU A 1 96 ? -0.506 5.854 12.434 1.00 87.56 96 GLU A CA 1
ATOM 724 C C . GLU A 1 96 ? -1.335 6.889 11.654 1.00 87.56 96 GLU A C 1
ATOM 726 O O . GLU A 1 96 ? -1.056 7.155 10.485 1.00 87.56 96 GLU A O 1
ATOM 731 N N . ILE A 1 97 ? -2.321 7.523 12.297 1.00 90.38 97 ILE A N 1
ATOM 732 C CA . ILE A 1 97 ? -3.163 8.537 11.646 1.00 90.38 97 ILE A CA 1
ATOM 733 C C . ILE A 1 97 ? -2.381 9.819 11.350 1.00 90.38 97 ILE A C 1
ATOM 735 O O . ILE A 1 97 ? -2.531 10.386 10.266 1.00 90.38 97 ILE A O 1
ATOM 739 N N . LYS A 1 98 ? -1.536 10.283 12.279 1.00 91.38 98 LYS A N 1
ATOM 740 C CA . LYS A 1 98 ? -0.721 11.493 12.072 1.00 91.38 98 LYS A CA 1
ATOM 741 C C . LYS A 1 98 ? 0.267 11.307 10.921 1.00 91.38 98 LYS A C 1
ATOM 743 O O . LYS A 1 98 ? 0.298 12.136 10.013 1.00 91.38 98 LYS A O 1
ATOM 748 N N . ASN A 1 99 ? 0.990 10.189 10.913 1.00 91.25 99 ASN A N 1
ATOM 749 C CA . ASN A 1 99 ? 1.918 9.855 9.833 1.00 91.25 99 ASN A CA 1
ATOM 750 C C . ASN A 1 99 ? 1.172 9.587 8.521 1.00 91.25 99 ASN A C 1
ATOM 752 O O . ASN A 1 99 ? 1.628 9.995 7.458 1.00 91.25 99 ASN A O 1
ATOM 756 N N . GLY A 1 100 ? -0.012 8.975 8.591 1.00 87.62 100 GLY A N 1
ATOM 757 C CA . GLY A 1 100 ? -0.866 8.739 7.433 1.00 87.62 100 GLY A CA 1
ATOM 758 C C . GLY A 1 100 ? -1.300 10.026 6.739 1.00 87.62 100 GLY A C 1
ATOM 759 O O . GLY A 1 100 ? -1.208 10.111 5.518 1.00 87.62 100 GLY A O 1
ATOM 760 N N . ARG A 1 101 ? -1.734 11.035 7.503 1.00 93.25 101 ARG A N 1
ATOM 761 C CA . ARG A 1 101 ? -2.129 12.347 6.963 1.00 93.25 101 ARG A CA 1
ATOM 762 C C . ARG A 1 101 ? -0.947 13.101 6.365 1.00 93.25 101 ARG A C 1
ATOM 764 O O . ARG A 1 101 ? -1.080 13.661 5.284 1.00 93.25 101 ARG A O 1
ATOM 771 N N . LEU A 1 102 ? 0.205 13.078 7.036 1.00 90.62 102 LEU A N 1
ATOM 772 C CA . LEU A 1 102 ? 1.424 13.695 6.514 1.00 90.62 102 LEU A CA 1
ATOM 773 C C . LEU A 1 102 ? 1.867 13.032 5.202 1.00 90.62 102 LEU A C 1
ATOM 775 O O . LEU A 1 102 ? 2.154 13.721 4.230 1.00 90.62 102 LEU A O 1
ATOM 779 N N . ALA A 1 103 ? 1.853 11.700 5.149 1.00 89.00 103 ALA A N 1
ATOM 780 C CA . ALA A 1 103 ? 2.240 10.959 3.956 1.00 89.00 103 ALA A CA 1
ATOM 781 C C . ALA A 1 103 ? 1.284 11.178 2.774 1.00 89.00 103 ALA A C 1
ATOM 783 O O . ALA A 1 103 ? 1.730 11.178 1.635 1.00 89.00 103 ALA A O 1
ATOM 784 N N . MET A 1 104 ? -0.016 11.393 3.014 1.00 91.25 104 MET A N 1
ATOM 785 C CA . MET A 1 104 ? -0.952 11.745 1.934 1.00 91.25 104 MET A CA 1
ATOM 786 C C . MET A 1 104 ? -0.561 13.054 1.248 1.00 91.25 104 MET A C 1
ATOM 788 O O . MET A 1 104 ? -0.629 13.131 0.028 1.00 91.25 104 MET A O 1
ATOM 792 N N . LEU A 1 105 ? -0.115 14.057 2.009 1.00 90.56 105 LEU A N 1
ATOM 793 C CA . LEU A 1 105 ? 0.384 15.305 1.432 1.00 90.56 105 LEU A CA 1
ATOM 794 C C . LEU A 1 105 ? 1.726 15.095 0.720 1.00 90.56 105 LEU A C 1
ATOM 796 O O . LEU A 1 105 ? 1.909 15.604 -0.376 1.00 90.56 105 LEU A O 1
ATOM 800 N N . ALA A 1 106 ? 2.626 14.307 1.315 1.00 85.94 106 ALA A N 1
ATOM 801 C CA . ALA A 1 106 ? 3.962 14.062 0.771 1.00 85.94 106 ALA A CA 1
ATOM 802 C C . ALA A 1 106 ? 3.981 13.250 -0.536 1.00 85.94 106 ALA A C 1
ATOM 804 O O . ALA A 1 106 ? 4.948 13.343 -1.273 1.00 85.94 106 ALA A O 1
ATOM 805 N N . VAL A 1 107 ? 2.962 12.427 -0.801 1.00 85.62 107 VAL A N 1
ATOM 806 C CA . VAL A 1 107 ? 2.871 11.623 -2.038 1.00 85.62 107 VAL A CA 1
ATOM 807 C C . VAL A 1 107 ? 2.094 12.334 -3.141 1.00 85.62 107 VAL A C 1
ATOM 809 O O . VAL A 1 107 ? 2.273 12.013 -4.310 1.00 85.62 107 VAL A O 1
ATOM 812 N N . MET A 1 108 ? 1.187 13.249 -2.786 1.00 82.75 108 MET A N 1
ATOM 813 C CA . MET A 1 108 ? 0.429 14.005 -3.788 1.00 82.75 108 MET A CA 1
ATOM 814 C C . MET A 1 108 ? 1.182 15.220 -4.336 1.00 82.75 108 MET A C 1
ATOM 816 O O . MET A 1 108 ? 0.834 15.674 -5.423 1.00 82.75 108 MET A O 1
ATOM 820 N N . GLY A 1 109 ? 2.125 15.774 -3.569 1.00 72.69 109 GLY A N 1
ATOM 821 C CA . GLY A 1 109 ? 2.990 16.879 -3.997 1.00 72.69 109 GLY A CA 1
ATOM 822 C C . GLY A 1 109 ? 4.232 16.372 -4.705 1.00 72.69 109 GLY A C 1
ATOM 823 O O . GLY A 1 109 ? 4.606 17.010 -5.710 1.00 72.69 109 GLY A O 1
#

Organism: Vaucheria litorea (NCBI:txid109269)

pLDDT: mean 81.13, std 6.96, range [63.94, 93.25]